Protein AF-A0A7Z2PZU2-F1 (afdb_monomer_lite)

Radius of gyration: 12.9 Å; chains: 1; bounding box: 30×32×30 Å

Structure (mmCIF, N/CA/C/O backbone):
data_AF-A0A7Z2PZU2-F1
#
_entry.id   AF-A0A7Z2PZU2-F1
#
loop_
_atom_site.group_PDB
_atom_site.id
_atom_site.type_symbol
_atom_site.label_atom_id
_atom_site.label_alt_id
_atom_site.label_comp_id
_atom_site.label_asym_id
_atom_site.label_entity_id
_atom_site.label_seq_id
_atom_site.pdbx_PDB_ins_code
_atom_site.Cartn_x
_atom_site.Cartn_y
_atom_site.Cartn_z
_atom_site.occupancy
_atom_site.B_iso_or_equiv
_atom_site.auth_seq_id
_atom_site.auth_comp_id
_atom_site.auth_asym_id
_atom_site.auth_atom_id
_atom_site.pdbx_PDB_model_num
ATOM 1 N N . MET A 1 1 ? 3.050 -10.007 -17.584 1.00 74.75 1 MET A N 1
ATOM 2 C CA . MET A 1 1 ? 2.927 -9.428 -16.231 1.00 74.75 1 MET A CA 1
ATOM 3 C C . MET A 1 1 ? 4.251 -8.984 -15.616 1.00 74.75 1 MET A C 1
ATOM 5 O O . MET A 1 1 ? 4.301 -7.839 -15.202 1.00 74.75 1 MET A O 1
ATOM 9 N N . GLY A 1 2 ? 5.335 -9.777 -15.623 1.00 84.38 2 GLY A N 1
ATOM 10 C CA . GLY A 1 2 ? 6.600 -9.400 -14.949 1.00 84.38 2 GLY A CA 1
ATOM 11 C C . GLY A 1 2 ? 7.131 -7.982 -15.240 1.00 84.38 2 GLY A C 1
ATOM 12 O O . GLY A 1 2 ? 7.380 -7.227 -14.312 1.00 84.38 2 GLY A O 1
ATOM 13 N N . ARG A 1 3 ? 7.182 -7.559 -16.514 1.00 89.69 3 ARG A N 1
ATOM 14 C CA . ARG A 1 3 ? 7.604 -6.191 -16.899 1.00 89.69 3 ARG A CA 1
ATOM 15 C C . ARG A 1 3 ? 6.737 -5.073 -16.301 1.00 89.69 3 ARG A C 1
ATOM 17 O O . ARG A 1 3 ? 7.247 -3.998 -16.017 1.00 89.69 3 ARG A O 1
ATOM 24 N N . VAL A 1 4 ? 5.437 -5.320 -16.135 1.00 93.62 4 VAL A N 1
ATOM 25 C CA . VAL A 1 4 ? 4.489 -4.357 -15.547 1.00 93.62 4 VAL A CA 1
ATOM 26 C C . VAL A 1 4 ? 4.697 -4.280 -14.035 1.00 93.62 4 VAL A C 1
ATOM 28 O O . VAL A 1 4 ? 4.780 -3.188 -13.486 1.00 93.62 4 VAL A O 1
ATOM 31 N N . PHE A 1 5 ? 4.865 -5.421 -13.362 1.00 95.69 5 PHE A N 1
ATOM 32 C CA . PHE A 1 5 ? 5.171 -5.441 -11.931 1.00 95.69 5 PHE A CA 1
ATOM 33 C C . PHE A 1 5 ? 6.533 -4.832 -11.610 1.00 95.69 5 PHE A C 1
ATOM 35 O O . PHE A 1 5 ? 6.659 -4.132 -10.614 1.00 95.69 5 PHE A O 1
ATOM 42 N N . GLU A 1 6 ? 7.532 -5.004 -12.472 1.00 94.25 6 GLU A N 1
ATOM 43 C CA . GLU A 1 6 ? 8.811 -4.312 -12.323 1.00 94.25 6 GLU A CA 1
ATOM 44 C C . GLU A 1 6 ? 8.656 -2.784 -12.423 1.00 94.25 6 GLU A C 1
ATOM 46 O O . GLU A 1 6 ? 9.257 -2.049 -11.642 1.00 94.25 6 GLU A O 1
ATOM 51 N N . GLN A 1 7 ? 7.825 -2.292 -13.349 1.00 93.69 7 GLN A N 1
ATOM 52 C CA . GLN A 1 7 ? 7.530 -0.860 -13.465 1.00 93.69 7 GLN A CA 1
ATOM 53 C C . GLN A 1 7 ? 6.818 -0.328 -12.220 1.00 93.69 7 GLN A C 1
ATOM 55 O O . GLN A 1 7 ? 7.248 0.682 -11.674 1.00 93.69 7 GLN A O 1
ATOM 60 N N . ILE A 1 8 ? 5.794 -1.034 -11.734 1.00 95.81 8 ILE A N 1
ATOM 61 C CA . ILE A 1 8 ? 5.088 -0.683 -10.494 1.00 95.81 8 ILE A CA 1
ATOM 62 C C . ILE A 1 8 ? 6.053 -0.700 -9.300 1.00 95.81 8 ILE A C 1
ATOM 64 O O . ILE A 1 8 ? 6.069 0.220 -8.491 1.00 95.81 8 ILE A O 1
ATOM 68 N N . TYR A 1 9 ? 6.924 -1.705 -9.199 1.00 95.38 9 TYR A N 1
ATOM 69 C CA . TYR A 1 9 ? 7.903 -1.791 -8.116 1.00 95.38 9 TYR A CA 1
ATOM 70 C C . TYR A 1 9 ? 8.816 -0.557 -8.049 1.00 95.38 9 TYR A C 1
ATOM 72 O O . TYR A 1 9 ? 9.108 -0.080 -6.951 1.00 95.38 9 TYR A O 1
ATOM 80 N N . ARG A 1 10 ? 9.220 -0.013 -9.206 1.00 93.06 10 ARG A N 1
ATOM 81 C CA . ARG A 1 10 ? 10.074 1.183 -9.308 1.00 93.06 10 ARG A CA 1
ATOM 82 C C . ARG A 1 10 ? 9.378 2.477 -8.881 1.00 93.06 10 ARG A C 1
ATOM 84 O O . ARG A 1 10 ? 10.080 3.434 -8.580 1.00 93.06 10 ARG A O 1
ATOM 91 N N . THR A 1 11 ? 8.045 2.525 -8.875 1.00 93.31 11 THR A N 1
ATOM 92 C CA . THR A 1 11 ? 7.296 3.715 -8.437 1.00 93.31 11 THR A CA 1
ATOM 93 C C . THR A 1 11 ? 6.955 3.683 -6.958 1.00 93.31 11 THR A C 1
ATOM 95 O O . THR A 1 11 ? 6.655 4.723 -6.392 1.00 93.31 11 THR A O 1
ATOM 98 N N . LEU A 1 12 ? 6.954 2.502 -6.337 1.00 94.19 12 LEU A N 1
ATOM 99 C CA . LEU A 1 12 ? 6.586 2.384 -4.933 1.00 94.19 12 LEU A CA 1
ATOM 100 C C . LEU A 1 12 ? 7.743 2.765 -4.000 1.00 94.19 12 LEU A C 1
ATOM 102 O O . LEU A 1 12 ? 8.918 2.655 -4.349 1.00 94.19 12 LEU A O 1
ATOM 106 N N . TYR A 1 13 ? 7.372 3.055 -2.767 1.00 93.00 13 TYR A N 1
ATOM 107 C CA . TYR A 1 13 ? 8.193 3.192 -1.572 1.00 93.00 13 TYR A CA 1
ATOM 108 C C . TYR A 1 13 ? 8.288 1.868 -0.808 1.00 93.00 13 TYR A C 1
ATOM 110 O O . TYR A 1 13 ? 7.413 1.003 -0.924 1.00 93.00 13 TYR A O 1
ATOM 118 N N . GLY A 1 14 ? 9.383 1.657 -0.077 1.00 92.88 14 GLY A N 1
ATOM 119 C CA . GLY A 1 14 ? 9.586 0.455 0.738 1.00 92.88 14 GLY A CA 1
ATOM 120 C C . GLY A 1 14 ? 8.479 0.328 1.782 1.00 92.88 14 GLY A C 1
ATOM 121 O O . GLY A 1 14 ? 7.869 -0.730 1.937 1.00 92.88 14 GLY A O 1
ATOM 122 N N . SER A 1 15 ? 8.108 1.459 2.386 1.00 93.31 15 SER A N 1
ATOM 123 C CA . SER A 1 15 ? 6.996 1.565 3.335 1.00 93.31 15 SER A CA 1
ATOM 124 C C . SER A 1 15 ? 5.645 1.148 2.748 1.00 93.31 15 SER A C 1
ATOM 126 O O . SER A 1 15 ? 4.862 0.486 3.428 1.00 93.31 15 SER A O 1
ATOM 128 N N . GLN A 1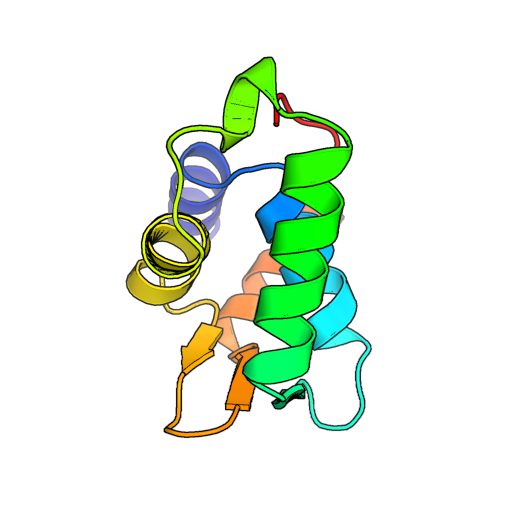 16 ? 5.373 1.484 1.484 1.00 95.75 16 GLN A N 1
ATOM 129 C CA . GLN A 1 16 ? 4.141 1.086 0.798 1.00 95.75 16 GLN A CA 1
ATOM 130 C C . GLN A 1 16 ? 4.113 -0.428 0.542 1.00 95.75 16 GLN A C 1
ATOM 132 O O . GLN A 1 16 ? 3.060 -1.046 0.679 1.00 95.75 16 GLN A O 1
ATOM 137 N N . ILE A 1 17 ? 5.255 -1.044 0.205 1.00 96.00 17 ILE A N 1
ATOM 138 C CA . ILE A 1 17 ? 5.354 -2.506 0.041 1.00 96.00 17 ILE A CA 1
ATOM 139 C C . ILE A 1 17 ? 5.149 -3.215 1.385 1.00 96.00 17 ILE A C 1
ATOM 141 O O . ILE A 1 17 ? 4.432 -4.218 1.445 1.00 96.00 17 ILE A O 1
ATOM 145 N N . SER A 1 18 ? 5.721 -2.686 2.469 1.00 94.62 18 SER A N 1
ATOM 146 C CA . SER A 1 18 ? 5.482 -3.204 3.820 1.00 94.62 18 SER A CA 1
ATOM 147 C C . SER A 1 18 ? 4.003 -3.116 4.196 1.00 94.62 18 SER A C 1
ATOM 149 O O . SER A 1 18 ? 3.421 -4.119 4.596 1.00 94.62 18 SER A O 1
ATOM 151 N N . ALA A 1 19 ? 3.354 -1.971 3.961 1.00 95.44 19 ALA A N 1
ATOM 152 C CA . ALA A 1 19 ? 1.924 -1.801 4.223 1.00 95.44 19 ALA A CA 1
ATOM 153 C C . ALA A 1 19 ? 1.045 -2.740 3.376 1.00 95.44 19 ALA A C 1
ATOM 155 O O . ALA A 1 19 ? 0.084 -3.316 3.880 1.00 95.44 19 ALA A O 1
ATOM 156 N N . LEU A 1 20 ? 1.390 -2.955 2.101 1.00 97.00 20 LEU A N 1
ATOM 157 C CA . LEU A 1 20 ? 0.748 -3.961 1.245 1.00 97.00 20 LEU A CA 1
ATOM 158 C C . LEU A 1 20 ? 0.890 -5.375 1.823 1.00 97.00 20 LEU A C 1
ATOM 160 O O . LEU A 1 20 ? -0.062 -6.152 1.788 1.00 97.00 20 LEU A O 1
ATOM 164 N N . THR A 1 21 ? 2.062 -5.708 2.365 1.00 96.12 21 THR A N 1
ATOM 165 C CA . THR A 1 21 ? 2.329 -7.013 2.984 1.00 96.12 21 THR A CA 1
ATOM 166 C C . THR A 1 21 ? 1.506 -7.203 4.259 1.00 96.12 21 THR A C 1
ATOM 168 O O . THR A 1 21 ? 0.905 -8.261 4.444 1.00 96.12 21 THR A O 1
ATOM 171 N N . GLU A 1 22 ? 1.408 -6.171 5.100 1.00 95.38 22 GLU A N 1
ATOM 172 C CA . GLU A 1 22 ? 0.559 -6.191 6.296 1.00 95.38 22 GLU A CA 1
ATOM 173 C C . GLU A 1 22 ? -0.927 -6.312 5.935 1.00 95.38 22 GLU A C 1
ATOM 175 O O . GLU A 1 22 ? -1.617 -7.173 6.481 1.00 95.38 22 GLU A O 1
ATOM 180 N N . LEU A 1 23 ? -1.406 -5.549 4.944 1.00 96.75 23 LEU A N 1
ATOM 181 C CA . LEU A 1 23 ? -2.763 -5.701 4.413 1.00 96.75 23 LEU A CA 1
ATOM 182 C C . LEU A 1 23 ? -3.006 -7.122 3.903 1.00 96.75 23 LEU A C 1
ATOM 184 O O . LEU A 1 23 ? -4.061 -7.683 4.164 1.00 96.75 23 LEU A O 1
ATOM 188 N N . ALA A 1 24 ? -2.051 -7.734 3.199 1.00 96.88 24 ALA A N 1
ATOM 189 C CA . ALA A 1 24 ? -2.199 -9.097 2.694 1.00 96.88 24 ALA A CA 1
ATOM 190 C C . ALA A 1 24 ? -2.353 -10.144 3.807 1.00 96.88 24 ALA A C 1
ATOM 192 O O . ALA A 1 24 ? -3.050 -11.139 3.576 1.00 96.88 24 ALA A O 1
ATOM 193 N N . ALA A 1 25 ? -1.726 -9.908 4.965 1.00 96.12 25 ALA A N 1
ATOM 194 C CA . ALA A 1 25 ? -1.771 -10.757 6.154 1.00 96.12 25 ALA A CA 1
ATOM 195 C C . ALA A 1 25 ? -2.974 -10.470 7.074 1.00 96.12 25 ALA A C 1
ATOM 197 O O . ALA A 1 25 ? -3.351 -11.332 7.870 1.00 96.12 25 ALA A O 1
ATOM 198 N N . ALA A 1 26 ? -3.586 -9.289 6.970 1.00 95.25 26 ALA A N 1
ATOM 199 C CA . ALA A 1 26 ? -4.763 -8.918 7.745 1.00 95.25 26 ALA A CA 1
ATOM 200 C C . ALA A 1 26 ? -5.991 -9.787 7.389 1.00 95.25 26 ALA A C 1
ATOM 202 O O . ALA A 1 26 ? -6.135 -10.233 6.240 1.00 95.25 26 ALA A O 1
ATOM 203 N N . PRO A 1 27 ? -6.930 -9.997 8.333 1.00 93.38 27 PRO A N 1
ATOM 204 C CA . PRO A 1 27 ? -8.204 -10.646 8.040 1.00 93.38 27 PRO A CA 1
ATOM 205 C C . PRO A 1 27 ? -8.906 -9.982 6.849 1.00 93.38 27 PRO A C 1
ATOM 207 O O . PRO A 1 27 ? -9.023 -8.763 6.781 1.00 93.38 27 PRO A O 1
ATOM 210 N N . ASN A 1 28 ? -9.355 -10.787 5.884 1.00 92.75 28 ASN A N 1
ATOM 211 C CA . ASN A 1 28 ? -9.999 -10.346 4.634 1.00 92.75 28 ASN A CA 1
ATOM 212 C C . ASN A 1 28 ? -9.148 -9.463 3.699 1.00 92.75 28 ASN A C 1
ATOM 214 O O . ASN A 1 28 ? -9.593 -9.139 2.593 1.00 92.75 28 ASN A O 1
ATOM 218 N N . GLY A 1 29 ? -7.904 -9.143 4.061 1.00 96.75 29 GLY A N 1
ATOM 219 C CA . GLY A 1 29 ? -7.057 -8.257 3.274 1.00 96.75 29 GLY A CA 1
ATOM 220 C C . GLY A 1 29 ? -7.334 -6.769 3.477 1.00 96.75 29 GLY A C 1
ATOM 221 O O . GLY A 1 29 ? -7.123 -5.997 2.540 1.00 96.75 29 GLY A O 1
ATOM 222 N N . GLU A 1 30 ? -7.904 -6.388 4.618 1.00 96.81 30 GLU A N 1
ATOM 223 C CA . GLU A 1 30 ? -8.503 -5.072 4.847 1.00 96.81 30 GLU A CA 1
ATOM 224 C C . GLU A 1 30 ? -8.014 -4.450 6.157 1.00 96.81 30 GLU A C 1
ATOM 226 O O . GLU A 1 30 ? -7.748 -5.157 7.126 1.00 96.81 30 GLU A O 1
ATOM 231 N N . ALA A 1 31 ? -7.949 -3.120 6.189 1.00 97.00 31 ALA A N 1
ATOM 232 C CA . ALA A 1 31 ? -7.736 -2.328 7.397 1.00 97.00 31 ALA A CA 1
ATOM 233 C C . ALA A 1 31 ? -8.665 -1.110 7.394 1.00 97.00 31 ALA A C 1
ATOM 235 O O . ALA A 1 31 ? -9.067 -0.624 6.325 1.00 97.00 31 ALA A O 1
ATOM 236 N N . ALA A 1 32 ? -8.996 -0.586 8.576 1.00 97.00 32 ALA A N 1
ATOM 237 C CA . ALA A 1 32 ? -9.720 0.674 8.649 1.00 97.00 32 ALA A CA 1
ATOM 238 C C . ALA A 1 32 ? -8.864 1.807 8.061 1.00 97.00 32 ALA A C 1
ATOM 240 O O . ALA A 1 32 ? -7.631 1.819 8.163 1.00 97.00 32 ALA A O 1
ATOM 241 N N . LEU A 1 33 ? -9.517 2.794 7.448 1.00 95.75 33 LEU A N 1
ATOM 242 C CA . LEU A 1 33 ? -8.827 3.953 6.886 1.00 95.75 33 LEU A CA 1
ATOM 243 C C . LEU A 1 33 ? -8.072 4.726 7.979 1.00 95.75 33 LEU A C 1
ATOM 245 O O . LEU A 1 33 ? -6.953 5.178 7.751 1.00 95.75 33 LEU A O 1
ATOM 249 N N . SER A 1 34 ? -8.656 4.825 9.176 1.00 95.94 34 SER A N 1
ATOM 250 C CA . SER A 1 34 ? -8.033 5.445 10.349 1.00 95.94 34 SER A CA 1
ATOM 251 C C . SER A 1 34 ? -6.775 4.709 10.811 1.00 95.94 34 SER A C 1
ATOM 253 O O . SER A 1 34 ? -5.778 5.353 11.116 1.00 95.94 34 SER A O 1
ATOM 255 N N . GLU A 1 35 ? -6.791 3.375 10.825 1.00 95.38 35 GLU A N 1
ATOM 256 C CA . GLU A 1 35 ? -5.625 2.552 11.178 1.00 95.38 35 GLU A CA 1
ATOM 257 C C . GLU A 1 35 ? -4.510 2.713 10.142 1.00 95.38 35 GLU A C 1
ATOM 259 O O . GLU A 1 35 ? -3.348 2.903 10.496 1.00 95.38 35 GLU A O 1
ATOM 264 N N . SER A 1 36 ? -4.877 2.722 8.859 1.00 95.94 36 SER A N 1
ATOM 265 C CA . SER A 1 36 ? -3.937 2.935 7.754 1.00 95.94 36 SER A CA 1
ATOM 266 C C . SER A 1 36 ? -3.298 4.330 7.810 1.00 95.94 36 SER A C 1
ATOM 268 O O . SER A 1 36 ? -2.098 4.473 7.580 1.00 95.94 36 SER A O 1
ATOM 270 N N . SER A 1 37 ? -4.081 5.357 8.156 1.00 95.75 37 SER A N 1
ATOM 271 C CA . SER A 1 37 ? -3.577 6.718 8.368 1.00 95.75 37 SER A CA 1
ATOM 272 C C . SER A 1 37 ? -2.641 6.787 9.574 1.00 95.75 37 SER A C 1
ATOM 274 O O . SER A 1 37 ? -1.552 7.341 9.467 1.00 95.75 37 SER A O 1
ATOM 276 N N . ALA A 1 38 ? -3.014 6.169 10.699 1.00 95.38 38 ALA A N 1
ATOM 277 C CA . ALA A 1 38 ? -2.186 6.141 11.903 1.00 95.38 38 ALA A CA 1
ATOM 278 C C . ALA A 1 38 ? -0.850 5.409 11.677 1.00 95.38 38 ALA A C 1
ATOM 280 O O . ALA A 1 38 ? 0.183 5.813 12.216 1.00 95.38 38 ALA A O 1
ATOM 281 N N . PHE A 1 39 ? -0.845 4.361 10.848 1.00 94.06 39 PHE A N 1
ATOM 282 C CA . PHE A 1 39 ? 0.381 3.695 10.413 1.00 94.06 39 PHE A CA 1
ATOM 283 C C . PHE A 1 39 ? 1.316 4.668 9.678 1.00 94.06 39 PHE A C 1
ATOM 285 O O . PHE A 1 39 ? 2.502 4.757 10.008 1.00 94.06 39 PHE A O 1
ATOM 292 N N . PHE A 1 40 ? 0.783 5.441 8.725 1.00 95.25 40 PHE A N 1
ATOM 293 C CA . PHE A 1 40 ? 1.553 6.461 8.012 1.00 95.25 40 PHE A CA 1
ATOM 294 C C . PHE A 1 40 ? 2.064 7.566 8.945 1.00 95.25 40 PHE A C 1
ATOM 296 O O . PHE A 1 40 ? 3.236 7.929 8.863 1.00 95.25 40 PHE A O 1
ATOM 303 N N . ASP A 1 41 ? 1.244 8.046 9.880 1.00 95.06 41 ASP A N 1
ATOM 304 C CA . ASP A 1 41 ? 1.670 9.041 10.870 1.00 95.06 41 ASP A CA 1
ATOM 305 C C . ASP A 1 41 ? 2.845 8.524 11.719 1.00 95.06 41 ASP A C 1
ATOM 307 O O . ASP A 1 41 ? 3.806 9.252 11.985 1.00 95.06 41 ASP A O 1
ATOM 311 N N . GLY A 1 42 ? 2.830 7.236 12.078 1.00 93.94 42 GLY A N 1
ATOM 312 C CA . GLY A 1 42 ? 3.940 6.573 12.763 1.00 93.94 42 GLY A CA 1
ATOM 313 C C . GLY A 1 42 ? 5.223 6.505 11.926 1.00 93.94 42 GLY A C 1
ATOM 314 O O . GLY A 1 42 ? 6.317 6.689 12.464 1.00 93.94 42 GLY A O 1
ATOM 315 N N . LEU A 1 43 ? 5.116 6.275 10.614 1.00 91.81 43 LEU A N 1
ATOM 316 C CA . LEU A 1 43 ? 6.260 6.336 9.697 1.00 91.81 43 LEU A CA 1
ATOM 317 C C . LEU A 1 43 ? 6.800 7.759 9.567 1.00 91.81 43 LEU A C 1
ATOM 319 O O . LEU A 1 43 ? 8.012 7.967 9.623 1.00 91.81 43 LEU A O 1
ATOM 323 N N . LYS A 1 44 ? 5.901 8.736 9.449 1.00 93.31 44 LYS A N 1
ATOM 324 C CA . LYS A 1 44 ? 6.236 10.153 9.351 1.00 93.31 44 LYS A CA 1
ATOM 325 C C . LYS A 1 44 ? 6.970 10.652 10.590 1.00 93.31 44 LYS A C 1
ATOM 327 O O . LYS A 1 44 ? 7.965 11.355 10.459 1.00 93.31 44 LYS A O 1
ATOM 332 N N . ALA A 1 45 ? 6.550 10.225 11.779 1.00 93.19 45 ALA A N 1
ATOM 333 C CA . ALA A 1 45 ? 7.235 10.546 13.028 1.00 93.19 45 ALA A CA 1
ATOM 334 C C . ALA A 1 45 ? 8.646 9.930 13.122 1.00 93.19 45 ALA A C 1
ATOM 336 O O . ALA A 1 45 ? 9.537 10.529 13.720 1.00 93.19 45 ALA A O 1
ATOM 337 N N . LYS A 1 46 ? 8.863 8.744 12.535 1.00 91.56 46 LYS A N 1
ATOM 338 C CA . LYS A 1 46 ? 10.168 8.054 12.535 1.00 91.56 46 LYS A CA 1
ATOM 339 C C . LYS A 1 46 ? 11.128 8.571 11.463 1.00 91.56 46 LYS A C 1
ATOM 341 O O . LYS A 1 46 ? 12.338 8.512 11.660 1.00 91.56 46 LYS A O 1
ATOM 346 N N . HIS A 1 47 ? 10.597 9.056 10.343 1.00 89.62 47 HIS A N 1
ATOM 347 C CA . HIS A 1 47 ? 11.369 9.514 9.187 1.00 89.62 47 HIS A CA 1
ATOM 348 C C . HIS A 1 47 ? 10.874 10.887 8.693 1.00 89.62 47 HIS A C 1
ATOM 350 O O . HIS A 1 47 ? 10.429 11.004 7.544 1.00 89.62 47 HIS A O 1
ATOM 356 N N . PRO A 1 48 ? 10.924 11.930 9.544 1.00 89.44 48 PRO A N 1
ATOM 357 C CA . PRO A 1 48 ? 10.384 13.245 9.210 1.00 89.44 48 PRO A CA 1
ATOM 358 C C . PRO A 1 48 ? 11.089 13.862 8.000 1.00 89.44 48 PRO A C 1
ATOM 360 O O . PRO A 1 48 ? 10.407 14.360 7.114 1.00 89.44 48 PRO A O 1
ATOM 363 N N . ASP A 1 49 ? 12.413 13.716 7.881 1.00 88.12 49 ASP A N 1
ATOM 364 C CA . ASP A 1 49 ? 13.203 14.249 6.756 1.00 88.12 49 ASP A CA 1
ATOM 365 C C . ASP A 1 49 ? 12.686 13.811 5.378 1.00 88.12 49 ASP A C 1
ATOM 367 O O . ASP A 1 49 ? 12.918 14.488 4.376 1.00 88.12 49 ASP A O 1
ATOM 371 N N . PHE A 1 50 ? 11.989 12.673 5.328 1.00 86.12 50 PHE A N 1
ATOM 372 C CA . PHE A 1 50 ? 11.414 12.143 4.106 1.00 86.12 50 PHE A CA 1
ATOM 373 C C . PHE A 1 50 ? 9.916 12.444 3.967 1.00 86.12 50 PHE A C 1
ATOM 375 O O . PHE A 1 50 ? 9.485 12.918 2.919 1.00 86.12 50 PHE A O 1
ATOM 382 N N . TYR A 1 51 ? 9.123 12.215 5.019 1.00 89.62 51 TYR A N 1
ATOM 383 C CA . TYR A 1 51 ? 7.658 12.287 4.944 1.00 89.62 51 TYR A CA 1
ATOM 384 C C . TYR A 1 51 ? 7.042 13.597 5.456 1.00 89.62 51 TYR A C 1
ATOM 386 O O . TYR A 1 51 ? 5.820 13.740 5.398 1.00 89.62 51 TYR A O 1
ATOM 394 N N . GLU A 1 52 ? 7.817 14.559 5.977 1.00 86.69 52 GLU A N 1
ATOM 395 C CA . GLU A 1 52 ? 7.297 15.795 6.600 1.00 86.69 52 GLU A CA 1
ATOM 396 C C . GLU A 1 52 ? 6.253 16.495 5.718 1.00 86.69 52 GLU A C 1
ATOM 398 O O . GLU A 1 52 ? 5.191 16.907 6.196 1.00 86.69 52 GLU A O 1
ATOM 403 N N . LYS A 1 53 ? 6.515 16.549 4.410 1.00 88.94 53 LYS A N 1
ATOM 404 C CA . LYS A 1 53 ? 5.659 17.222 3.427 1.00 88.94 53 LYS A CA 1
ATOM 405 C C . LYS A 1 53 ? 4.577 16.330 2.828 1.00 88.94 53 LYS A C 1
ATOM 407 O O . LYS A 1 53 ? 3.695 16.854 2.161 1.00 88.94 53 LYS A O 1
ATOM 412 N N . ASN A 1 54 ? 4.628 15.020 3.062 1.00 91.69 54 ASN A N 1
ATOM 413 C CA . ASN A 1 54 ? 3.652 14.086 2.523 1.00 91.69 54 ASN A CA 1
ATOM 414 C C . ASN A 1 54 ? 2.415 14.001 3.418 1.00 91.69 54 ASN A C 1
ATOM 416 O O . ASN A 1 54 ? 2.496 13.905 4.650 1.00 91.69 54 ASN A O 1
ATOM 420 N N . THR A 1 55 ? 1.263 13.998 2.765 1.00 95.38 55 THR A N 1
ATOM 421 C CA . THR A 1 55 ? -0.022 13.576 3.322 1.00 95.38 55 THR A CA 1
ATOM 422 C C . THR A 1 55 ? -0.215 12.071 3.137 1.00 95.38 55 THR A C 1
ATOM 424 O O . THR A 1 5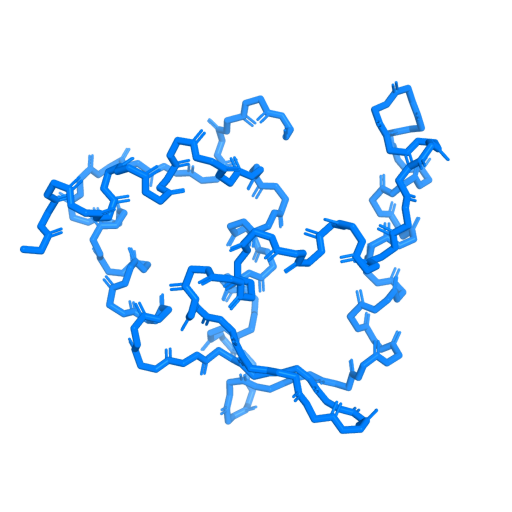5 ? 0.431 11.443 2.291 1.00 95.38 55 THR A O 1
ATOM 427 N N . PHE A 1 56 ? -1.133 11.486 3.906 1.00 95.75 56 PHE A N 1
ATOM 428 C CA . PHE A 1 56 ? -1.503 10.082 3.745 1.00 95.75 56 PHE A CA 1
ATOM 429 C C . PHE A 1 56 ? -2.039 9.803 2.331 1.00 95.75 56 PHE A C 1
ATOM 431 O O . PHE A 1 56 ? -1.683 8.806 1.711 1.00 95.75 56 PHE A O 1
ATOM 438 N N . GLU A 1 57 ? -2.838 10.720 1.788 1.00 95.75 57 GLU A N 1
ATOM 439 C CA . GLU A 1 57 ? -3.409 10.667 0.443 1.00 95.75 57 GLU A CA 1
ATOM 440 C C . GLU A 1 57 ? -2.336 10.603 -0.645 1.00 95.75 57 GLU A C 1
ATOM 442 O O . GLU A 1 57 ? -2.444 9.805 -1.576 1.00 95.75 57 GLU A O 1
ATOM 447 N N . GLU A 1 58 ? -1.294 11.426 -0.527 1.00 95.56 58 GLU A N 1
ATOM 448 C CA . GLU A 1 58 ? -0.156 11.397 -1.446 1.00 95.56 58 GLU A CA 1
ATOM 449 C C . GLU A 1 58 ? 0.633 10.100 -1.303 1.00 95.56 58 GLU A C 1
ATOM 451 O O . GLU A 1 58 ? 1.036 9.515 -2.308 1.00 95.56 58 GLU A O 1
ATOM 456 N N . TRP A 1 59 ? 0.805 9.619 -0.071 1.00 95.69 59 TRP A N 1
ATOM 457 C CA . TRP A 1 59 ? 1.522 8.382 0.203 1.00 95.69 59 TRP A CA 1
ATOM 458 C C . TRP A 1 59 ? 0.792 7.142 -0.325 1.00 95.69 59 TRP A C 1
ATOM 460 O O . TRP A 1 59 ? 1.444 6.237 -0.826 1.00 95.69 59 TRP A O 1
ATOM 470 N N . ILE A 1 60 ? -0.541 7.070 -0.306 1.00 96.81 60 ILE A N 1
ATOM 471 C CA . ILE A 1 60 ? -1.263 5.915 -0.878 1.00 96.81 60 ILE A CA 1
ATOM 472 C C . ILE A 1 60 ? -1.509 6.025 -2.388 1.00 96.81 60 ILE A C 1
ATOM 474 O O . ILE A 1 60 ? -2.014 5.077 -2.995 1.00 96.81 60 ILE A O 1
ATOM 478 N N . ARG A 1 61 ? -1.194 7.167 -3.013 1.00 96.75 61 ARG A N 1
ATOM 479 C CA . ARG A 1 61 ? -1.566 7.455 -4.406 1.00 96.75 61 ARG A CA 1
ATOM 480 C C . ARG A 1 61 ? -1.030 6.422 -5.387 1.00 96.75 61 ARG A C 1
ATOM 482 O O . ARG A 1 61 ? -1.775 5.979 -6.259 1.00 96.75 61 ARG A O 1
ATOM 489 N N . ASP A 1 62 ? 0.233 6.043 -5.261 1.00 96.50 62 ASP A N 1
ATOM 490 C CA . ASP A 1 62 ? 0.890 5.156 -6.221 1.00 96.50 62 ASP A CA 1
ATOM 491 C C . ASP A 1 62 ? 0.361 3.713 -6.146 1.00 96.50 6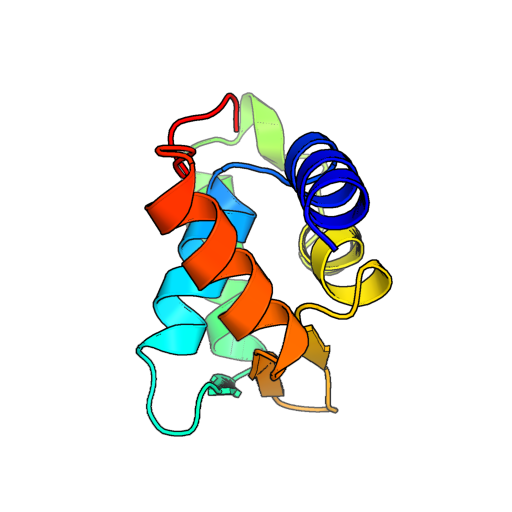2 ASP A C 1
ATOM 493 O O . ASP A 1 62 ? -0.066 3.203 -7.186 1.00 96.50 62 ASP A O 1
ATOM 497 N N . PRO A 1 63 ? 0.255 3.054 -4.968 1.00 97.81 63 PRO A N 1
ATOM 498 C CA . PRO A 1 63 ? -0.368 1.730 -4.894 1.00 97.81 63 PRO A CA 1
ATOM 499 C C . PRO A 1 63 ? -1.862 1.755 -5.255 1.00 97.81 63 PRO A C 1
ATOM 501 O O . PRO A 1 63 ? -2.371 0.769 -5.794 1.00 97.81 63 PRO A O 1
ATOM 504 N N . LEU A 1 64 ? -2.565 2.868 -5.011 1.00 98.00 64 LEU A N 1
ATOM 505 C CA . LEU A 1 64 ? -3.959 3.044 -5.428 1.00 98.00 64 LEU A CA 1
ATOM 506 C C . LEU A 1 64 ? -4.083 3.152 -6.956 1.00 98.00 64 LEU A C 1
ATOM 508 O O . LEU A 1 64 ? -4.894 2.454 -7.560 1.00 98.00 64 LEU A O 1
ATOM 512 N N . THR A 1 65 ? -3.257 3.984 -7.591 1.00 97.44 65 THR A N 1
ATOM 513 C CA . THR A 1 65 ? -3.269 4.212 -9.048 1.00 97.44 65 THR A CA 1
ATOM 514 C C . THR A 1 65 ? -2.799 2.977 -9.815 1.00 97.44 65 THR A C 1
ATOM 516 O O . THR A 1 65 ? -3.345 2.658 -10.868 1.00 97.44 65 THR A O 1
ATOM 519 N N . ALA A 1 66 ? -1.838 2.234 -9.263 1.00 97.25 66 ALA A N 1
ATOM 520 C CA . ALA A 1 66 ? -1.397 0.947 -9.795 1.00 97.25 66 ALA A CA 1
ATOM 521 C C . ALA A 1 66 ? -2.434 -0.181 -9.608 1.00 97.25 66 ALA A C 1
ATOM 523 O O . ALA A 1 66 ? -2.231 -1.288 -10.102 1.00 97.25 66 ALA A O 1
ATOM 524 N N . GLY A 1 67 ? -3.538 0.073 -8.894 1.00 98.12 67 GLY A N 1
ATOM 525 C CA . GLY A 1 67 ? -4.603 -0.900 -8.658 1.00 98.12 67 GLY A CA 1
ATOM 526 C C . GLY A 1 67 ? -4.243 -2.001 -7.659 1.00 98.12 67 GLY A C 1
ATOM 527 O O . GLY A 1 67 ? -4.940 -3.015 -7.604 1.00 98.12 67 GLY A O 1
ATOM 528 N N . LEU A 1 68 ? -3.177 -1.827 -6.870 1.00 98.50 68 LEU A N 1
ATOM 529 C CA . LEU A 1 68 ? -2.745 -2.799 -5.858 1.00 98.50 68 LEU A CA 1
ATOM 530 C C . LEU A 1 68 ? -3.625 -2.755 -4.607 1.00 98.50 68 LEU A C 1
ATOM 532 O O . LEU A 1 68 ? -3.795 -3.764 -3.923 1.00 98.50 68 LEU A O 1
ATOM 536 N N . ILE A 1 69 ? -4.205 -1.590 -4.327 1.00 98.56 69 ILE A N 1
ATOM 537 C CA . ILE A 1 69 ? -5.190 -1.395 -3.267 1.00 98.56 69 ILE A CA 1
ATOM 538 C C . ILE A 1 69 ? -6.472 -0.776 -3.821 1.00 98.56 69 ILE A C 1
ATOM 540 O O . ILE A 1 69 ? -6.488 -0.153 -4.882 1.00 98.56 69 ILE A O 1
ATOM 544 N N . LYS A 1 70 ? -7.556 -0.921 -3.063 1.00 98.12 70 LYS A N 1
ATOM 545 C CA . LYS A 1 70 ? -8.798 -0.165 -3.217 1.00 98.12 70 LYS A CA 1
ATOM 546 C C . LYS A 1 70 ? -9.086 0.582 -1.926 1.00 98.12 70 LYS A C 1
ATOM 548 O O . LYS A 1 70 ? -8.852 0.061 -0.838 1.00 98.12 70 LYS A O 1
ATOM 553 N N . ARG A 1 71 ? -9.638 1.783 -2.064 1.00 96.19 71 ARG A N 1
ATOM 554 C CA . ARG A 1 71 ? -10.133 2.597 -0.955 1.00 96.19 71 ARG A CA 1
ATOM 555 C C . ARG A 1 71 ? -11.656 2.669 -1.028 1.00 96.19 71 ARG A C 1
ATOM 557 O O . ARG A 1 71 ? -12.206 2.971 -2.086 1.00 96.19 71 ARG A O 1
ATOM 564 N N . SER A 1 72 ? -12.318 2.404 0.090 1.00 93.38 72 SER A N 1
ATOM 565 C CA . SER A 1 72 ? -13.719 2.758 0.323 1.00 93.38 72 SER A CA 1
ATOM 566 C C . SER A 1 72 ? -13.785 3.968 1.263 1.00 93.38 72 SER A C 1
ATOM 568 O O . SER A 1 72 ? -12.759 4.580 1.569 1.00 93.38 72 SER A O 1
ATOM 570 N N . ARG A 1 73 ? -14.987 4.350 1.711 1.00 90.81 73 ARG A N 1
ATOM 571 C CA . ARG A 1 73 ? -15.148 5.481 2.637 1.00 90.81 73 ARG A CA 1
ATOM 572 C C . ARG A 1 73 ? -14.324 5.295 3.914 1.00 90.81 73 ARG A C 1
ATOM 574 O O . ARG A 1 73 ? -13.643 6.229 4.323 1.00 90.81 73 ARG A O 1
ATOM 581 N N . ASP A 1 74 ? -14.349 4.082 4.464 1.00 94.88 74 ASP A N 1
ATOM 582 C CA . ASP A 1 74 ? -13.861 3.804 5.818 1.00 94.88 74 ASP A CA 1
ATOM 583 C C . ASP A 1 74 ? -12.768 2.724 5.858 1.00 94.88 74 ASP A C 1
ATOM 585 O O . ASP A 1 74 ? -12.282 2.385 6.935 1.00 94.88 74 ASP A O 1
ATOM 589 N N . GLN A 1 75 ? -12.357 2.172 4.709 1.00 96.69 75 GLN A N 1
ATOM 590 C CA . GLN A 1 75 ? -11.410 1.052 4.649 1.00 96.69 75 GLN A CA 1
ATOM 591 C C . GLN A 1 75 ? -10.446 1.135 3.461 1.00 96.69 75 GLN A C 1
ATOM 593 O O . GLN A 1 75 ? -10.756 1.707 2.409 1.00 96.69 75 GLN A O 1
ATOM 598 N N . ILE A 1 76 ? -9.294 0.483 3.618 1.00 97.62 76 ILE A N 1
ATOM 599 C CA . ILE A 1 76 ? -8.369 0.136 2.537 1.00 97.62 76 ILE A CA 1
ATOM 600 C C . ILE A 1 76 ? -8.283 -1.384 2.436 1.00 97.62 76 ILE A C 1
ATOM 602 O O . ILE A 1 76 ? -8.218 -2.081 3.445 1.00 97.62 76 ILE A O 1
ATOM 606 N N . ARG A 1 77 ? -8.270 -1.892 1.202 1.00 98.12 77 ARG A N 1
ATOM 607 C CA . ARG A 1 77 ? -8.180 -3.318 0.890 1.00 98.12 77 ARG A CA 1
ATOM 608 C C . ARG A 1 77 ? -7.093 -3.594 -0.137 1.00 98.12 77 ARG A C 1
ATOM 610 O O . ARG A 1 77 ? -7.030 -2.888 -1.142 1.00 98.12 77 ARG A O 1
ATOM 617 N N . ILE A 1 78 ? -6.322 -4.665 0.037 1.00 98.56 78 ILE A N 1
ATOM 618 C CA . ILE A 1 78 ? -5.460 -5.194 -1.031 1.00 98.56 78 ILE A CA 1
ATOM 619 C C . ILE A 1 78 ? -6.281 -5.912 -2.116 1.00 98.56 78 ILE A C 1
ATOM 621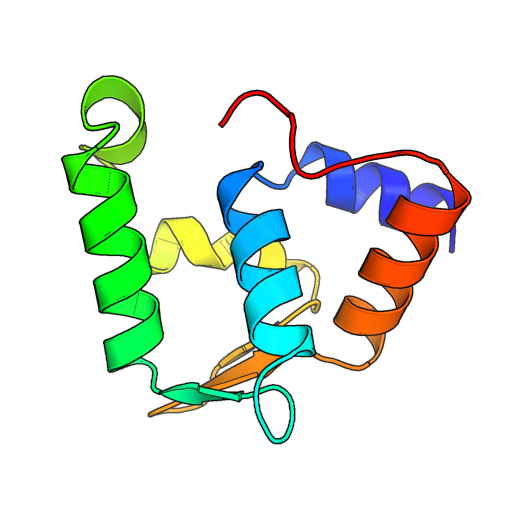 O O . ILE A 1 78 ? -7.182 -6.702 -1.824 1.00 98.56 78 ILE A O 1
ATOM 625 N N . THR A 1 79 ? -5.975 -5.655 -3.385 1.00 98.50 79 THR A N 1
ATOM 626 C CA . THR A 1 79 ? -6.625 -6.329 -4.518 1.00 98.50 79 THR A CA 1
ATOM 627 C C . THR A 1 79 ? -5.960 -7.665 -4.841 1.00 98.50 79 THR A C 1
ATOM 629 O O . THR A 1 79 ? -4.850 -7.947 -4.390 1.00 98.50 79 THR A O 1
ATOM 632 N N . ASP A 1 80 ? -6.599 -8.473 -5.688 1.00 98.00 80 ASP A N 1
ATOM 633 C CA . ASP A 1 80 ? -5.967 -9.683 -6.228 1.00 98.00 80 ASP A CA 1
ATOM 634 C C . ASP A 1 80 ? -4.684 -9.340 -7.006 1.00 98.00 80 ASP A C 1
ATOM 636 O O . ASP A 1 80 ? -3.661 -9.991 -6.815 1.00 98.00 80 ASP A O 1
ATOM 640 N N . LEU A 1 81 ? -4.681 -8.230 -7.762 1.00 98.19 81 LEU A N 1
ATOM 641 C CA . LEU A 1 81 ? -3.483 -7.706 -8.432 1.00 98.19 81 LEU A CA 1
ATOM 642 C C . LEU A 1 81 ? -2.375 -7.342 -7.430 1.00 98.19 81 LEU A C 1
ATOM 644 O O . LEU A 1 81 ? -1.204 -7.613 -7.678 1.00 98.19 81 LEU A O 1
ATOM 648 N N . GLY A 1 82 ? -2.738 -6.752 -6.287 1.00 98.00 82 GLY A N 1
ATOM 649 C CA . GLY A 1 82 ? -1.812 -6.478 -5.188 1.00 98.00 82 GLY A CA 1
ATOM 650 C C . GLY A 1 82 ? -1.177 -7.750 -4.628 1.00 98.00 82 GLY A C 1
ATOM 651 O O . GLY A 1 82 ? 0.028 -7.782 -4.385 1.00 98.00 82 GLY A O 1
ATOM 652 N N . ARG A 1 83 ? -1.960 -8.823 -4.474 1.00 98.19 83 ARG A N 1
ATOM 653 C CA . ARG A 1 83 ? -1.455 -10.126 -4.011 1.00 98.19 83 ARG A CA 1
ATOM 654 C C . ARG A 1 83 ? -0.536 -10.778 -5.043 1.00 98.19 83 ARG A C 1
ATOM 656 O O . ARG A 1 83 ? 0.546 -11.227 -4.678 1.00 98.19 83 ARG A O 1
ATOM 663 N N . GLU A 1 84 ? -0.917 -10.765 -6.319 1.00 97.75 84 GLU A N 1
ATOM 664 C CA . GLU A 1 84 ? -0.067 -11.247 -7.415 1.00 97.75 84 GLU A CA 1
ATOM 665 C C . GLU A 1 84 ? 1.254 -10.474 -7.499 1.00 97.75 84 GLU A C 1
ATOM 667 O O . GLU A 1 84 ? 2.315 -11.070 -7.693 1.00 97.75 84 GLU A O 1
ATOM 672 N N . PHE A 1 85 ? 1.207 -9.154 -7.301 1.00 97.81 85 PHE A N 1
ATOM 673 C CA . PHE A 1 85 ? 2.395 -8.312 -7.229 1.00 97.81 85 PHE A CA 1
ATOM 674 C C . PHE A 1 85 ? 3.327 -8.745 -6.087 1.00 97.81 85 PHE A C 1
ATOM 676 O O . PHE A 1 85 ? 4.524 -8.908 -6.314 1.00 97.81 85 PHE A O 1
ATOM 683 N N . LEU A 1 86 ? 2.802 -9.007 -4.884 1.00 96.81 86 LEU A N 1
ATOM 684 C CA . LEU A 1 86 ? 3.613 -9.507 -3.765 1.00 96.81 86 LEU A CA 1
ATOM 685 C C . LEU A 1 86 ? 4.225 -10.887 -4.061 1.00 96.81 86 LEU A C 1
ATOM 687 O O . LEU A 1 86 ? 5.405 -11.102 -3.781 1.00 96.81 86 LEU A O 1
ATOM 691 N N . THR A 1 87 ? 3.472 -11.801 -4.683 1.00 96.31 87 THR A N 1
ATOM 692 C CA . THR A 1 87 ? 4.008 -13.096 -5.140 1.00 96.31 87 THR A CA 1
ATOM 693 C C . THR A 1 87 ? 5.135 -12.913 -6.161 1.00 96.31 87 THR A C 1
ATOM 695 O O . THR A 1 87 ? 6.146 -13.612 -6.099 1.00 96.31 87 THR A O 1
ATOM 698 N N . TYR A 1 88 ? 5.009 -11.947 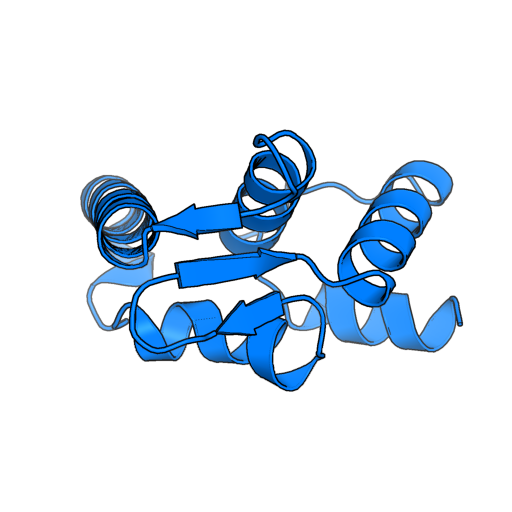-7.075 1.00 95.69 88 TYR A N 1
ATOM 699 C CA . TYR A 1 88 ? 6.070 -11.610 -8.023 1.00 95.69 88 TYR A CA 1
ATOM 700 C C . TYR A 1 88 ? 7.345 -11.110 -7.327 1.00 95.69 88 TYR A C 1
ATOM 702 O O . TYR A 1 88 ? 8.441 -11.531 -7.704 1.00 95.69 88 TYR A O 1
ATOM 710 N N . LEU A 1 89 ? 7.227 -10.257 -6.302 1.00 94.56 89 LEU A N 1
ATOM 711 C CA . LEU A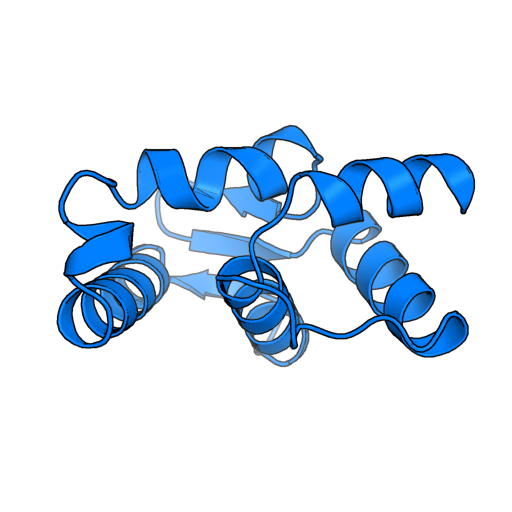 1 89 ? 8.390 -9.782 -5.543 1.00 94.56 89 LEU A CA 1
ATOM 712 C C . LEU A 1 89 ? 9.135 -10.944 -4.876 1.00 94.56 89 LEU A C 1
ATOM 714 O O . LEU A 1 89 ? 10.350 -11.058 -5.021 1.00 94.56 89 LEU A O 1
ATOM 718 N N . GLN A 1 90 ? 8.397 -11.865 -4.246 1.00 92.56 90 GLN A N 1
ATOM 719 C CA . GLN A 1 90 ? 8.967 -13.069 -3.634 1.00 92.56 90 GLN A CA 1
ATOM 720 C C . GLN A 1 90 ? 9.696 -13.945 -4.660 1.00 92.56 90 GLN A C 1
ATOM 722 O O . GLN A 1 90 ? 10.822 -14.375 -4.420 1.00 92.56 90 GLN A O 1
ATOM 727 N N . ALA A 1 91 ? 9.090 -14.171 -5.829 1.00 93.31 91 ALA A N 1
ATOM 728 C CA . ALA A 1 91 ? 9.679 -14.988 -6.891 1.00 93.31 91 ALA A CA 1
ATOM 729 C C . ALA A 1 91 ? 10.931 -14.359 -7.531 1.00 93.31 91 ALA A C 1
ATOM 731 O O . ALA A 1 91 ? 11.749 -15.071 -8.111 1.00 93.31 91 ALA A O 1
ATOM 732 N N . THR A 1 92 ? 11.082 -13.035 -7.442 1.00 90.62 92 THR A N 1
ATOM 733 C CA . THR A 1 92 ? 12.206 -12.283 -8.028 1.00 90.62 92 THR A CA 1
ATOM 734 C C . THR A 1 92 ? 13.228 -11.806 -6.996 1.00 90.62 92 THR A C 1
ATOM 736 O O . THR A 1 92 ? 14.186 -11.128 -7.361 1.00 90.62 92 THR A O 1
ATOM 739 N N . ASN A 1 93 ? 13.056 -12.185 -5.723 1.00 86.56 93 ASN A N 1
ATOM 740 C CA . ASN A 1 93 ? 13.885 -11.755 -4.594 1.00 86.56 93 ASN A CA 1
ATOM 741 C C . ASN A 1 93 ? 13.987 -10.220 -4.460 1.00 86.56 93 ASN A C 1
ATOM 743 O O . ASN A 1 93 ? 14.986 -9.691 -3.973 1.00 86.56 93 ASN A O 1
ATOM 747 N N . LEU A 1 94 ? 12.951 -9.506 -4.911 1.00 84.69 94 LEU A N 1
ATOM 748 C CA . LEU A 1 94 ? 12.759 -8.082 -4.652 1.00 84.69 94 LEU A CA 1
ATOM 749 C C . LEU A 1 94 ? 12.061 -7.932 -3.299 1.00 84.69 94 LEU A C 1
ATOM 751 O O . LEU A 1 94 ? 11.160 -8.704 -2.969 1.00 84.69 94 LEU A O 1
ATOM 755 N N . SER A 1 95 ? 12.460 -6.944 -2.506 1.00 79.44 95 SER A N 1
ATOM 756 C CA . SER A 1 95 ? 11.960 -6.781 -1.139 1.00 79.44 95 SER A CA 1
ATOM 757 C C . SER A 1 95 ? 11.491 -5.352 -0.870 1.00 79.44 95 SER A C 1
ATOM 759 O O . SER A 1 95 ? 11.647 -4.448 -1.691 1.00 79.44 95 SER A O 1
ATOM 761 N N . ALA A 1 96 ? 10.891 -5.149 0.302 1.00 76.12 96 ALA A N 1
ATOM 762 C CA . ALA A 1 96 ? 10.585 -3.817 0.816 1.00 76.12 96 ALA A CA 1
ATOM 763 C C . ALA A 1 96 ? 11.843 -3.045 1.266 1.00 76.12 96 ALA A C 1
ATOM 765 O O . ALA A 1 96 ? 11.733 -1.869 1.606 1.00 76.12 96 ALA A O 1
ATOM 766 N N . ASP A 1 97 ? 13.020 -3.686 1.258 1.00 78.06 97 ASP A N 1
ATOM 767 C CA . ASP A 1 97 ? 14.310 -3.074 1.585 1.00 78.06 97 ASP A CA 1
ATOM 768 C C . ASP A 1 97 ? 14.824 -2.263 0.389 1.00 78.06 97 ASP A C 1
ATOM 770 O O . ASP A 1 97 ? 15.754 -2.629 -0.331 1.00 78.06 97 ASP A O 1
ATOM 774 N N . LYS A 1 98 ? 14.120 -1.167 0.125 1.00 81.88 98 LYS A N 1
ATOM 775 C CA . LYS A 1 98 ? 14.513 -0.131 -0.820 1.00 81.88 98 LYS A CA 1
ATOM 776 C C . LYS A 1 98 ? 14.531 1.207 -0.106 1.00 81.88 98 LYS A C 1
ATOM 778 O O . LYS A 1 98 ? 13.915 1.354 0.951 1.00 81.88 98 LYS A O 1
ATOM 783 N N . ALA A 1 99 ? 15.245 2.168 -0.701 1.00 62.91 99 ALA A N 1
ATOM 784 C CA . ALA A 1 99 ? 15.164 3.562 -0.281 1.00 62.91 99 ALA A CA 1
ATOM 785 C C . ALA A 1 99 ? 13.688 3.913 -0.093 1.00 62.91 99 ALA A C 1
ATOM 787 O O . ALA A 1 99 ? 12.879 3.515 -0.939 1.00 62.91 99 ALA A O 1
ATOM 788 N N . TRP A 1 100 ? 13.409 4.517 1.065 1.00 53.81 100 TRP A N 1
ATOM 789 C CA . TRP A 1 100 ? 12.079 4.785 1.596 1.00 53.81 100 TRP A CA 1
ATOM 790 C C . TRP A 1 100 ? 11.049 4.976 0.506 1.00 53.81 100 TRP A C 1
ATOM 792 O O . TRP A 1 100 ? 11.264 5.775 -0.424 1.00 53.81 100 TRP A O 1
#

pLDDT: mean 93.07, std 6.93, range [53.81, 98.56]

Sequence (100 aa):
MGRVFEQIYRTLYGSQISALTELAAAPNGEAALSESSAFFDGLKAKHPDFYEKNTFEEWIRDPLTAGLIKRSRDQIRITDLGREFLTYLQATNLSADKAW

Foldseek 3Di:
DLVLLVVLLVPAALLVLVVLVVLVVDVQSKDWPVVLQVSVVVVCVVCVVPCVPPHSCNNCVSCVVSVQWDDDPTMIGGDPVVVVSNVSCVVVVNHSPDHD

Secondary structure (DSSP, 8-state):
-HHHHHHHHHHS-HHHHHHHHHHHHSGGGEEEHHHHHHHHHHHHHH-HHHHTT--HHHHHHHHHHTTSEEE-SSEEEE-HHHHHHHHHHHHHT--S-S--